Protein AF-B5WYC3-F1 (afdb_monomer_lite)

Secondary structure (DSSP, 8-state):
--SHHHHTTS--------------GGGS-TTSBGGGSTTSSSTT-HHHHH---BGGGSTTTTS----TT--STT-TTTT--

Foldseek 3Di:
DPVVVVVVVPPPDDDDDDDDDDDDCLLLPQAAFLVVAQLPDDPQHPCPVPVDGGSVPDPPPSVDDDDPQSPGHSRNCRNPD

Structure (mmCIF, N/CA/C/O backbone):
data_AF-B5WYC3-F1
#
_entry.id   AF-B5WYC3-F1
#
loop_
_atom_site.group_PDB
_atom_site.id
_atom_site.type_symbol
_atom_site.label_atom_id
_atom_site.label_alt_id
_atom_site.label_comp_id
_atom_site.label_asym_id
_atom_site.label_entity_id
_atom_site.label_seq_id
_atom_site.pdbx_PDB_ins_code
_atom_site.Cartn_x
_atom_site.Cartn_y
_atom_site.Cartn_z
_atom_site.occupancy
_atom_site.B_iso_or_equiv
_atom_site.auth_seq_id
_atom_site.auth_comp_id
_atom_site.auth_asym_id
_atom_site.auth_atom_id
_atom_site.pdbx_PDB_model_num
ATOM 1 N N . MET A 1 1 ? -47.572 20.560 -27.172 1.00 53.03 1 MET A N 1
ATOM 2 C CA . MET A 1 1 ? -46.852 20.280 -25.907 1.00 53.03 1 MET A CA 1
ATOM 3 C C . MET A 1 1 ? -46.655 18.770 -25.678 1.00 53.03 1 MET A C 1
ATOM 5 O O . MET A 1 1 ? -46.819 18.305 -24.565 1.00 53.03 1 MET A O 1
ATOM 9 N N . GLN A 1 2 ? -46.314 17.985 -26.711 1.00 58.72 2 GLN A N 1
ATOM 10 C CA . GLN A 1 2 ? -46.106 16.523 -26.590 1.00 58.72 2 GLN A CA 1
ATOM 11 C C . GLN A 1 2 ? -44.742 16.057 -27.125 1.00 58.72 2 GLN A C 1
ATOM 13 O O . GLN A 1 2 ? -44.286 14.978 -26.773 1.00 58.72 2 GLN A O 1
ATOM 18 N N . LEU A 1 3 ? -44.056 16.885 -27.924 1.00 55.62 3 LEU A N 1
ATOM 19 C CA . LEU A 1 3 ? -42.707 16.599 -28.428 1.00 55.62 3 LEU A CA 1
ATOM 20 C C . LEU A 1 3 ? -41.595 16.953 -27.425 1.00 55.62 3 LEU A C 1
ATOM 22 O O . LEU A 1 3 ? -40.524 16.363 -27.484 1.00 55.62 3 LEU A O 1
ATOM 26 N N . SER A 1 4 ? -41.846 17.861 -26.473 1.00 5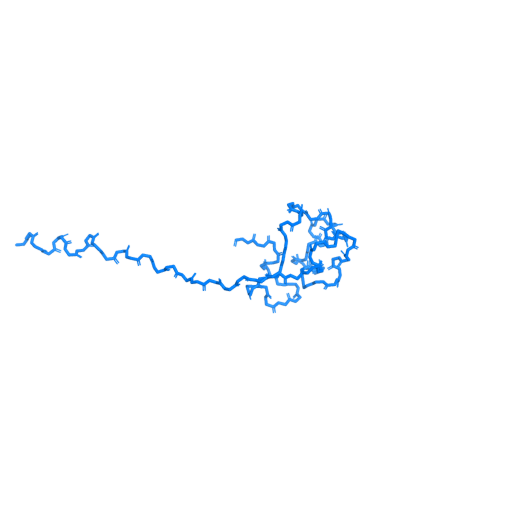7.44 4 SER A N 1
ATOM 27 C CA . SER A 1 4 ? -40.854 18.241 -25.451 1.00 57.44 4 SER A CA 1
ATOM 28 C C . SER A 1 4 ? -40.582 17.128 -24.438 1.00 57.44 4 SER A C 1
ATOM 30 O O . SER A 1 4 ? -39.476 17.042 -23.922 1.00 57.44 4 SER A O 1
ATOM 32 N N . SER A 1 5 ? -41.559 16.254 -24.182 1.00 56.44 5 SER A N 1
ATOM 33 C CA . SER A 1 5 ? -41.445 15.180 -23.186 1.00 56.44 5 SER A CA 1
ATOM 34 C C . SER A 1 5 ? -40.587 14.002 -23.658 1.00 56.44 5 SER A C 1
ATO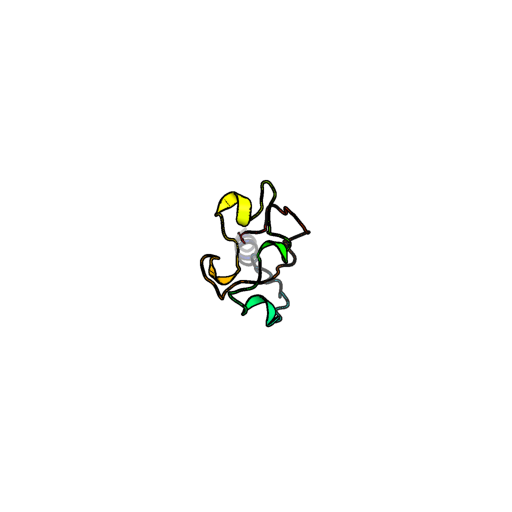M 36 O O . SER A 1 5 ? -40.064 13.266 -22.828 1.00 56.44 5 SER A O 1
ATOM 38 N N . LEU A 1 6 ? -40.419 13.823 -24.975 1.00 54.50 6 LEU A N 1
ATOM 39 C CA . LEU A 1 6 ? -39.617 12.732 -25.537 1.00 54.50 6 LEU A CA 1
ATOM 40 C C . LEU A 1 6 ? -38.113 13.053 -25.526 1.00 54.50 6 LEU A C 1
ATOM 42 O O . LEU A 1 6 ? -37.290 12.155 -25.375 1.00 54.50 6 LEU A O 1
ATOM 46 N N . VAL A 1 7 ? -37.750 14.337 -25.628 1.00 56.19 7 VAL A N 1
ATOM 47 C CA . VAL A 1 7 ? -36.346 14.787 -25.652 1.00 56.19 7 VAL A CA 1
ATOM 48 C C . VAL A 1 7 ? -35.681 14.657 -24.276 1.00 56.19 7 VAL A C 1
ATOM 50 O O . VAL A 1 7 ? -34.478 14.435 -24.195 1.00 56.19 7 VAL A O 1
ATOM 53 N N . THR A 1 8 ? -36.442 14.729 -23.181 1.00 56.09 8 THR A N 1
ATOM 54 C CA . THR A 1 8 ? -35.888 14.621 -21.819 1.00 56.09 8 THR A CA 1
ATOM 55 C C . THR A 1 8 ? -35.568 13.178 -21.406 1.00 56.09 8 THR A C 1
ATOM 57 O O . THR A 1 8 ? -34.787 12.978 -20.482 1.00 56.09 8 THR A O 1
ATOM 60 N N . PHE A 1 9 ? -36.120 12.163 -22.083 1.00 56.22 9 PHE A N 1
ATOM 61 C CA . PHE A 1 9 ? -35.963 10.760 -21.671 1.00 56.22 9 PHE A CA 1
ATOM 62 C C . PHE A 1 9 ? -34.688 10.082 -22.210 1.00 56.22 9 PHE A C 1
ATOM 64 O O . PHE A 1 9 ? -34.334 9.004 -21.744 1.00 56.22 9 PHE A O 1
ATOM 71 N N . LEU A 1 10 ? -33.986 10.690 -23.177 1.00 58.22 10 LEU A N 1
ATOM 72 C CA . LEU A 1 10 ? -32.860 10.054 -23.885 1.00 58.22 10 LEU A CA 1
ATOM 73 C C . LEU A 1 10 ? -31.457 10.535 -23.470 1.00 58.22 10 LEU A C 1
ATOM 75 O O . LEU A 1 10 ? -30.471 10.066 -24.031 1.00 58.22 10 LEU A O 1
ATOM 79 N N . SER A 1 11 ? -31.331 11.447 -22.503 1.00 60.84 11 SER A N 1
ATOM 80 C CA . SER A 1 11 ? -30.055 12.147 -22.265 1.00 60.84 11 SER A CA 1
ATOM 81 C C . SER A 1 11 ? -29.142 11.549 -21.188 1.00 60.84 11 SER A C 1
ATOM 83 O O . SER A 1 11 ? -28.122 12.151 -20.866 1.00 60.84 11 SER A O 1
ATOM 85 N N . SER A 1 12 ? -29.432 10.369 -20.639 1.00 64.31 12 SER A N 1
ATOM 86 C CA . SER A 1 12 ? -28.515 9.690 -19.711 1.00 64.31 12 SER A CA 1
ATOM 87 C C . SER A 1 12 ? -27.620 8.685 -20.442 1.00 64.31 12 SER A C 1
ATOM 89 O O . SER A 1 12 ? -27.741 7.477 -20.252 1.00 64.31 12 SER A O 1
ATOM 91 N N . VAL A 1 13 ? -26.708 9.179 -21.284 1.00 70.12 13 VAL A N 1
ATOM 92 C CA . VAL A 1 13 ? -25.520 8.407 -21.678 1.00 70.12 13 VAL A CA 1
ATOM 93 C C . VAL A 1 13 ? -24.538 8.468 -20.510 1.00 70.12 13 VAL A C 1
ATOM 95 O O . VAL A 1 13 ? -23.944 9.510 -20.243 1.00 70.12 13 VAL A O 1
ATOM 98 N N . ALA A 1 14 ? -24.379 7.358 -19.790 1.00 72.50 14 ALA A N 1
ATOM 99 C CA . ALA A 1 14 ? -23.272 7.201 -18.856 1.00 72.50 14 ALA A CA 1
ATOM 100 C C . ALA A 1 14 ? -21.970 7.105 -19.666 1.00 72.50 14 ALA A C 1
ATOM 102 O O . ALA A 1 14 ? -21.780 6.164 -20.437 1.00 72.50 14 ALA A O 1
ATOM 103 N N . ALA A 1 15 ? -21.084 8.089 -19.525 1.00 69.94 15 ALA A N 1
ATOM 104 C CA . ALA A 1 15 ? -19.747 8.012 -20.096 1.00 69.94 15 ALA A CA 1
ATOM 105 C C . ALA A 1 15 ? -18.913 7.026 -19.264 1.00 69.94 15 ALA A C 1
ATOM 107 O O . ALA A 1 15 ? -18.609 7.294 -18.103 1.00 69.94 15 ALA A O 1
ATOM 108 N N . ALA A 1 16 ? -18.552 5.882 -19.847 1.00 76.06 16 ALA A N 1
ATOM 109 C CA . ALA A 1 16 ? -17.569 4.989 -19.249 1.00 76.06 16 ALA A CA 1
ATOM 110 C C . ALA A 1 16 ? -16.175 5.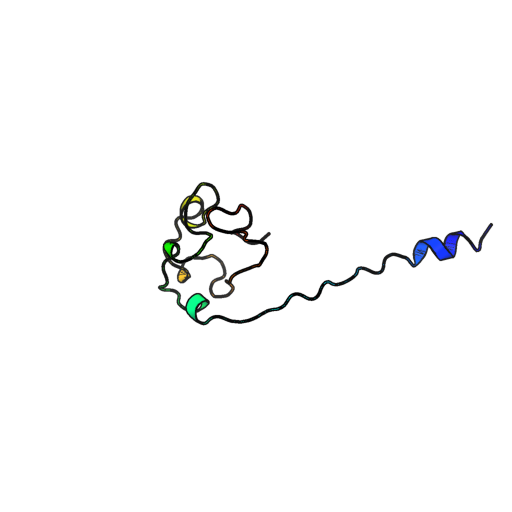610 -19.417 1.00 76.06 16 ALA A C 1
ATOM 112 O O . ALA A 1 16 ? -15.700 5.777 -20.542 1.00 76.06 16 ALA A O 1
ATOM 113 N N . ALA A 1 17 ? -15.526 5.969 -18.310 1.00 80.12 17 ALA A N 1
ATOM 114 C CA . ALA A 1 17 ? -14.116 6.326 -18.331 1.00 80.12 17 ALA A CA 1
ATOM 115 C C . ALA A 1 17 ? -13.292 5.039 -18.472 1.00 80.12 17 ALA A C 1
ATOM 117 O O . ALA A 1 17 ? -13.426 4.119 -17.666 1.00 80.12 17 ALA A O 1
ATOM 118 N N . ALA A 1 18 ? -12.458 4.960 -19.508 1.00 85.69 18 ALA A N 1
ATOM 119 C CA . ALA A 1 18 ? -11.478 3.889 -19.610 1.00 85.69 18 ALA A CA 1
ATOM 120 C C . ALA A 1 18 ? -10.369 4.130 -18.578 1.00 85.69 18 ALA A C 1
ATOM 122 O O . ALA A 1 18 ? -9.806 5.223 -18.521 1.00 85.69 18 ALA A O 1
ATOM 123 N N . VAL A 1 19 ? -10.050 3.105 -17.790 1.00 89.31 19 VAL A N 1
ATOM 124 C CA . VAL A 1 19 ? -8.884 3.085 -16.900 1.00 89.31 19 VAL A CA 1
ATOM 125 C C . VAL A 1 19 ? -7.820 2.166 -17.491 1.00 89.31 19 VAL A C 1
ATOM 127 O O . VAL A 1 19 ? -8.137 1.118 -18.058 1.00 89.31 19 VAL A O 1
ATOM 130 N N . SER A 1 20 ? -6.554 2.563 -17.385 1.00 94.12 20 SER A N 1
ATOM 131 C CA . SER A 1 20 ? -5.432 1.716 -17.790 1.00 94.12 20 SER A CA 1
ATOM 132 C C . SER A 1 20 ? -5.144 0.694 -16.700 1.00 94.12 20 SER A C 1
ATOM 134 O O . SER A 1 20 ? -5.005 1.056 -15.535 1.00 94.12 20 SER A O 1
ATOM 136 N N . VAL A 1 21 ? -5.007 -0.572 -17.088 1.00 94.44 21 VAL A N 1
ATOM 137 C CA . VAL A 1 21 ? -4.636 -1.660 -16.180 1.00 94.44 21 VAL A CA 1
ATOM 138 C C . VAL A 1 21 ? -3.336 -2.284 -16.669 1.00 94.44 21 VAL A C 1
ATOM 140 O O . VAL A 1 21 ? -3.186 -2.596 -17.850 1.00 94.44 21 VAL A O 1
ATOM 143 N N . SER A 1 22 ? -2.400 -2.466 -15.747 1.00 96.25 22 SER A N 1
ATOM 144 C CA . SER A 1 22 ? -1.138 -3.173 -15.950 1.00 96.25 22 SER A CA 1
ATOM 145 C C . SER A 1 22 ? -0.911 -4.144 -14.798 1.00 96.25 22 SER A C 1
ATOM 147 O O . SER A 1 22 ? -1.586 -4.059 -13.774 1.00 96.25 22 SER A O 1
ATOM 149 N N . TYR A 1 23 ? 0.054 -5.044 -14.952 1.00 96.81 23 TYR A N 1
ATOM 150 C CA . TYR A 1 23 ? 0.455 -5.968 -13.897 1.00 96.81 23 TYR 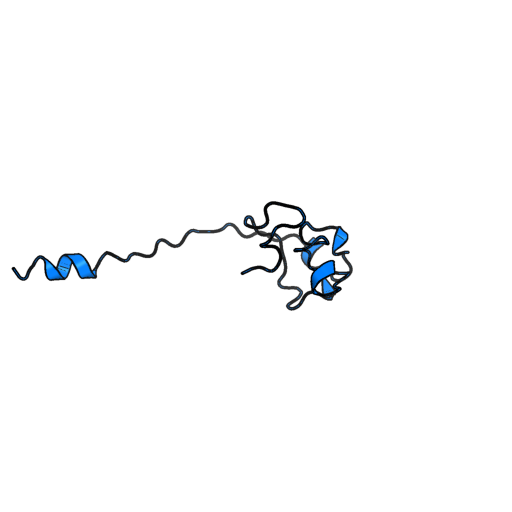A CA 1
ATOM 151 C C . TYR A 1 23 ? 1.864 -5.634 -13.395 1.00 96.81 23 TYR A C 1
ATOM 153 O O . TYR A 1 23 ? 2.691 -5.106 -14.139 1.00 96.81 23 TYR A O 1
ATOM 161 N N . ASP A 1 24 ? 2.123 -5.963 -12.134 1.00 97.88 24 ASP A N 1
ATOM 162 C CA . ASP A 1 24 ? 3.445 -5.960 -11.511 1.00 97.88 24 ASP A CA 1
ATOM 163 C C . ASP A 1 24 ? 3.535 -7.231 -10.667 1.00 97.88 24 ASP A C 1
ATOM 165 O O . ASP A 1 24 ? 2.751 -7.417 -9.736 1.00 97.88 24 ASP A O 1
ATOM 169 N N . THR A 1 25 ? 4.495 -8.098 -10.999 1.00 98.19 25 THR A N 1
ATOM 170 C CA . THR A 1 25 ? 4.670 -9.403 -10.346 1.00 98.19 25 THR A CA 1
ATOM 171 C C . THR A 1 25 ? 4.979 -9.298 -8.856 1.00 98.19 25 THR A C 1
ATOM 173 O O . THR A 1 25 ? 4.857 -10.269 -8.117 1.00 98.19 25 THR A O 1
ATOM 176 N N . GLY A 1 26 ? 5.379 -8.118 -8.385 1.00 98.19 26 GLY A N 1
ATOM 177 C CA . GLY A 1 26 ? 5.527 -7.849 -6.968 1.00 98.19 26 GLY A CA 1
ATOM 178 C C . GLY A 1 26 ? 4.210 -7.866 -6.190 1.00 98.19 26 GLY A C 1
ATOM 179 O O . GLY A 1 26 ? 4.296 -7.849 -4.969 1.00 98.19 26 GLY A O 1
ATOM 180 N N . TYR A 1 27 ? 3.034 -7.847 -6.831 1.00 98.06 27 TYR A N 1
ATOM 181 C CA . TYR A 1 27 ? 1.732 -8.046 -6.168 1.00 98.06 27 TYR A CA 1
ATOM 182 C C . TYR A 1 27 ? 1.301 -9.521 -6.106 1.00 98.06 27 TYR A C 1
ATOM 184 O O . TYR A 1 27 ? 0.381 -9.860 -5.366 1.00 98.06 27 TYR A O 1
ATOM 192 N N . ASP A 1 28 ? 1.986 -10.403 -6.840 1.00 98.38 28 ASP A N 1
ATOM 193 C CA . ASP A 1 28 ? 1.786 -11.857 -6.789 1.00 98.38 28 ASP A CA 1
ATOM 194 C C . ASP A 1 28 ? 2.624 -12.523 -5.678 1.00 98.38 28 ASP A C 1
ATOM 196 O O . ASP A 1 28 ? 2.433 -13.699 -5.357 1.00 98.38 28 ASP A O 1
ATOM 200 N N . ASP A 1 29 ? 3.569 -11.792 -5.079 1.00 98.56 29 ASP A N 1
ATOM 201 C CA . ASP A 1 29 ? 4.424 -12.295 -4.004 1.00 98.56 29 ASP A CA 1
ATOM 202 C C . ASP A 1 29 ? 3.718 -12.205 -2.644 1.00 98.56 29 ASP A C 1
ATOM 204 O O . ASP A 1 29 ? 3.778 -11.195 -1.940 1.00 98.56 29 ASP A O 1
ATOM 208 N N . ALA A 1 30 ? 3.113 -13.320 -2.231 1.00 98.50 30 ALA A N 1
ATOM 209 C CA . ALA A 1 30 ? 2.454 -13.458 -0.934 1.00 98.50 30 ALA A CA 1
ATOM 210 C C . ALA A 1 30 ? 3.358 -13.115 0.268 1.00 98.50 30 ALA A C 1
ATOM 212 O O . ALA A 1 30 ? 2.851 -12.751 1.330 1.00 98.50 30 ALA A O 1
ATOM 213 N N . SER A 1 31 ? 4.683 -13.242 0.129 1.00 98.62 31 SER A N 1
ATOM 214 C CA . SER A 1 31 ? 5.647 -12.972 1.201 1.00 98.62 31 SER A CA 1
ATOM 215 C C . SER A 1 31 ? 6.044 -11.499 1.309 1.00 98.62 31 SER A C 1
ATOM 217 O O . SER A 1 31 ? 6.620 -11.095 2.324 1.00 98.62 31 SER A O 1
ATOM 219 N N . ARG A 1 32 ? 5.715 -10.676 0.304 1.00 98.62 32 ARG A N 1
ATOM 220 C CA . ARG A 1 32 ? 6.080 -9.262 0.288 1.00 98.62 32 ARG A CA 1
ATOM 221 C C . ARG A 1 32 ? 5.449 -8.533 1.470 1.00 98.62 32 ARG A C 1
ATOM 223 O O . ARG A 1 32 ? 4.243 -8.603 1.704 1.00 98.62 32 ARG A O 1
ATOM 230 N N . SER A 1 33 ? 6.286 -7.801 2.202 1.00 98.50 33 SER A N 1
ATOM 231 C CA . SER A 1 33 ? 5.865 -7.014 3.363 1.00 98.50 33 SER A CA 1
ATOM 232 C C . SER A 1 33 ? 4.876 -5.917 2.973 1.00 98.50 33 SER A C 1
ATOM 234 O O . SER A 1 33 ? 5.105 -5.178 2.011 1.00 98.50 33 SER A O 1
ATOM 236 N N . MET A 1 34 ? 3.834 -5.731 3.786 1.00 98.38 34 MET A N 1
ATOM 237 C CA . MET A 1 34 ? 2.904 -4.607 3.647 1.00 98.38 34 MET A CA 1
ATOM 238 C C . MET A 1 34 ? 3.580 -3.255 3.907 1.00 98.38 34 MET A C 1
ATOM 240 O O . MET A 1 34 ? 3.092 -2.237 3.432 1.00 98.38 34 MET A O 1
ATOM 244 N N . THR A 1 35 ? 4.742 -3.217 4.571 1.00 98.38 35 THR A N 1
ATOM 245 C CA . THR A 1 35 ? 5.537 -1.982 4.725 1.00 98.38 35 THR A CA 1
ATOM 246 C C . THR A 1 35 ? 6.159 -1.485 3.415 1.00 98.38 35 THR A C 1
ATOM 248 O O . THR A 1 35 ? 6.650 -0.361 3.364 1.00 98.38 35 THR A O 1
ATOM 251 N N . ALA A 1 36 ? 6.135 -2.295 2.350 1.00 98.19 36 ALA A N 1
ATOM 252 C CA . ALA A 1 36 ? 6.669 -1.946 1.034 1.00 98.19 36 ALA A CA 1
ATOM 253 C C . ALA A 1 36 ? 5.646 -1.267 0.101 1.00 98.19 36 ALA A C 1
ATOM 255 O O . ALA A 1 36 ? 5.958 -1.040 -1.071 1.00 98.19 36 ALA A O 1
ATOM 256 N N . VAL A 1 37 ? 4.424 -0.997 0.572 1.00 97.81 37 VAL A N 1
ATOM 257 C CA . VAL A 1 37 ? 3.348 -0.364 -0.207 1.00 97.81 37 VAL A CA 1
ATOM 258 C C . VAL A 1 37 ? 2.744 0.817 0.551 1.00 97.81 37 VAL A C 1
ATOM 260 O O . VAL A 1 37 ? 2.878 0.929 1.765 1.00 97.81 37 VAL A O 1
ATOM 263 N N . SER A 1 38 ? 2.068 1.717 -0.162 1.00 98.06 38 SER A N 1
ATOM 264 C CA . SER A 1 38 ? 1.513 2.948 0.418 1.00 98.06 38 SER A CA 1
ATOM 265 C C . SER A 1 38 ? 0.410 2.706 1.457 1.00 98.06 38 SER A C 1
ATOM 267 O O . SER A 1 38 ? 0.260 3.494 2.387 1.00 98.06 38 SER A O 1
ATOM 269 N N . CYS A 1 39 ? -0.337 1.609 1.339 1.00 97.44 39 CYS A N 1
ATOM 270 C CA . CYS A 1 39 ? -1.410 1.241 2.267 1.00 97.44 39 CYS A CA 1
ATOM 271 C C . CYS A 1 39 ? -0.892 0.479 3.503 1.00 97.44 39 CYS A C 1
ATOM 273 O O . CYS A 1 39 ? -1.598 -0.379 4.028 1.00 97.44 39 CYS A O 1
ATOM 275 N N . SER A 1 40 ? 0.345 0.744 3.930 1.00 98.38 40 SER A N 1
ATOM 276 C CA . SER A 1 40 ? 1.035 0.047 5.016 1.00 98.38 40 SER A CA 1
ATOM 277 C C . SER A 1 40 ? 0.381 0.295 6.383 1.00 98.38 40 SER A C 1
ATOM 279 O O . SER A 1 40 ? -0.562 -0.393 6.767 1.00 98.38 40 SER A O 1
ATOM 281 N N . ASP A 1 41 ? 0.882 1.268 7.133 1.00 97.81 41 ASP A N 1
ATOM 282 C CA . ASP A 1 41 ? 0.468 1.660 8.476 1.00 97.81 41 ASP A CA 1
ATOM 283 C C . ASP A 1 41 ? -0.156 3.072 8.471 1.00 97.81 41 ASP A C 1
ATOM 285 O O . ASP A 1 41 ? -0.634 3.564 7.446 1.00 97.81 41 ASP A O 1
ATOM 289 N N . GLY A 1 42 ? -0.240 3.699 9.646 1.00 97.56 42 GLY A N 1
ATOM 290 C CA . GLY A 1 42 ? -1.016 4.922 9.850 1.00 97.56 42 GLY A CA 1
ATOM 291 C C . GLY A 1 42 ? -2.498 4.632 10.095 1.00 97.56 42 GLY A C 1
ATOM 292 O O . GLY A 1 42 ? -2.933 3.482 10.076 1.00 97.56 42 GLY A O 1
ATOM 293 N N . VAL A 1 43 ? -3.286 5.673 10.369 1.00 97.62 43 VAL A N 1
ATOM 294 C CA . VAL A 1 43 ? -4.711 5.535 10.736 1.00 97.62 43 VAL A CA 1
ATOM 295 C C . VAL A 1 43 ? -5.551 4.851 9.648 1.00 97.62 43 VAL A C 1
ATOM 297 O O . VAL A 1 43 ? -6.520 4.164 9.958 1.00 97.62 43 VAL A O 1
ATOM 300 N N . ASN A 1 44 ? -5.156 4.997 8.382 1.00 96.94 44 ASN A N 1
ATOM 301 C CA . ASN A 1 44 ? -5.825 4.398 7.231 1.00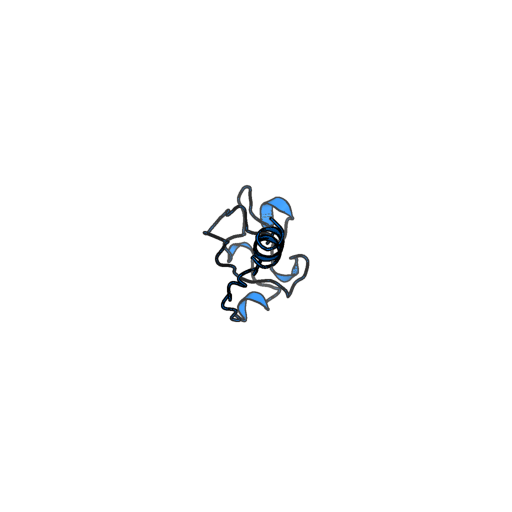 96.94 44 ASN A CA 1
ATOM 302 C C . ASN A 1 44 ? -5.154 3.107 6.732 1.00 96.94 44 ASN A C 1
ATOM 304 O O . ASN A 1 44 ? -5.710 2.454 5.851 1.00 96.94 44 ASN A O 1
ATOM 308 N N . GLY A 1 45 ? -3.980 2.747 7.261 1.00 97.81 45 GLY A N 1
ATOM 309 C CA . GLY A 1 45 ? -3.177 1.624 6.779 1.00 97.81 45 GLY A CA 1
ATOM 310 C C . GLY A 1 45 ? -3.769 0.251 7.091 1.00 97.81 45 GLY A C 1
ATOM 311 O O . GLY A 1 45 ? -4.373 0.033 8.145 1.00 97.81 45 GLY A O 1
ATOM 312 N N . LEU A 1 46 ? -3.540 -0.701 6.188 1.00 97.50 46 LEU A N 1
ATOM 313 C CA . LEU A 1 46 ? -4.053 -2.070 6.277 1.00 97.50 46 LEU A CA 1
ATOM 314 C C . LEU A 1 46 ? -3.392 -2.870 7.410 1.00 97.50 46 LEU A C 1
ATOM 316 O O . LEU A 1 46 ? -4.041 -3.719 8.023 1.00 97.50 46 LEU A O 1
ATOM 320 N N . ILE A 1 47 ? -2.133 -2.565 7.746 1.00 98.44 47 ILE A N 1
ATOM 321 C CA . ILE A 1 47 ? -1.454 -3.121 8.927 1.00 98.44 47 ILE A CA 1
ATOM 322 C C . ILE A 1 47 ? -2.200 -2.688 10.192 1.00 98.44 47 ILE A C 1
ATOM 324 O O . ILE A 1 47 ? -2.503 -3.517 11.045 1.00 98.44 47 ILE A O 1
ATOM 328 N N . THR A 1 48 ? -2.521 -1.400 10.313 1.00 98.25 48 THR A N 1
ATOM 329 C CA . THR A 1 48 ? -3.190 -0.845 11.498 1.00 98.25 48 THR A CA 1
ATOM 330 C C . THR A 1 48 ? -4.607 -1.385 11.649 1.00 98.25 48 THR A C 1
ATOM 332 O O . THR A 1 48 ? -5.029 -1.714 12.756 1.00 98.25 48 THR A O 1
ATOM 335 N N . LYS A 1 49 ? -5.351 -1.474 10.543 1.00 96.81 49 LYS A N 1
ATOM 336 C CA . LYS A 1 49 ? -6.763 -1.865 10.560 1.00 96.81 49 LYS A CA 1
ATOM 337 C C . LYS A 1 49 ? -6.978 -3.369 10.699 1.00 96.81 49 LYS A C 1
ATOM 339 O O . LYS A 1 49 ? -7.907 -3.781 11.390 1.00 96.81 49 LYS A O 1
ATOM 344 N N . TYR A 1 50 ? -6.133 -4.181 10.062 1.00 97.44 50 TYR A N 1
ATOM 345 C CA . TYR A 1 50 ? -6.353 -5.628 9.958 1.00 97.44 50 TYR A CA 1
ATOM 346 C C . TYR A 1 50 ? -5.202 -6.486 10.482 1.00 97.44 50 TYR A C 1
ATOM 348 O O . TYR A 1 50 ? -5.352 -7.699 10.612 1.00 97.44 50 TYR A O 1
ATOM 356 N N . GLY A 1 51 ? -4.046 -5.895 10.784 1.00 98.12 51 GLY A N 1
ATOM 357 C CA . GLY A 1 51 ? -2.869 -6.633 11.241 1.00 98.12 51 GLY A CA 1
ATOM 358 C C . GLY A 1 51 ? -2.134 -7.401 10.140 1.00 98.12 51 GLY A C 1
ATOM 359 O O . GLY A 1 51 ? -1.230 -8.175 10.457 1.00 98.12 51 GLY A O 1
ATOM 360 N N . TRP A 1 52 ? -2.479 -7.202 8.864 1.00 98.25 52 TRP A N 1
ATOM 361 C CA . TRP A 1 52 ? -1.834 -7.876 7.734 1.00 98.25 52 TRP A CA 1
ATOM 362 C C . TRP A 1 52 ? -0.389 -7.406 7.572 1.00 98.25 52 TRP A C 1
ATOM 364 O O . TRP A 1 52 ? -0.140 -6.248 7.264 1.00 98.25 52 TRP A O 1
ATOM 374 N N . GLN A 1 53 ? 0.566 -8.305 7.789 1.00 98.50 53 GLN A N 1
ATOM 375 C CA . GLN A 1 53 ? 2.004 -8.040 7.711 1.00 98.50 53 GLN A CA 1
ATOM 376 C C . GLN A 1 53 ? 2.571 -8.297 6.314 1.00 98.50 53 GLN A C 1
ATOM 378 O O . GLN A 1 53 ? 3.546 -7.661 5.918 1.00 98.50 53 GLN A O 1
ATOM 383 N N . ASN A 1 54 ? 1.969 -9.213 5.559 1.00 98.62 54 ASN A N 1
ATOM 384 C CA . ASN A 1 54 ? 2.365 -9.543 4.195 1.00 98.62 54 ASN A CA 1
ATOM 385 C C . ASN A 1 54 ? 1.162 -9.573 3.247 1.00 98.62 54 ASN A C 1
ATOM 387 O O . ASN A 1 54 ? 0.012 -9.672 3.676 1.00 98.62 54 ASN A O 1
ATOM 391 N N . GLN A 1 55 ? 1.442 -9.473 1.950 1.00 98.56 55 GLN A N 1
ATOM 392 C CA . GLN A 1 55 ? 0.415 -9.413 0.911 1.00 98.56 55 GLN A CA 1
ATOM 393 C C . GLN A 1 55 ? -0.480 -10.656 0.880 1.00 98.56 55 GLN A C 1
ATOM 395 O O . GLN A 1 55 ? -1.678 -10.532 0.645 1.00 98.56 55 GLN A O 1
ATOM 400 N N . GLY A 1 56 ? 0.058 -11.833 1.211 1.00 98.44 56 GLY A N 1
ATOM 401 C CA . GLY A 1 56 ? -0.709 -13.079 1.274 1.00 98.44 56 GLY A CA 1
ATOM 402 C C . GLY A 1 56 ? -1.789 -13.111 2.360 1.00 98.44 56 GLY A C 1
ATOM 403 O O . GLY A 1 56 ? -2.670 -13.966 2.317 1.00 98.44 56 GLY A O 1
ATOM 404 N N . GLN A 1 57 ? -1.743 -12.197 3.334 1.00 98.44 57 GLN A N 1
ATOM 405 C CA . GLN A 1 57 ? -2.771 -12.059 4.369 1.00 98.44 57 GLN A CA 1
ATOM 406 C C . GLN A 1 57 ? -3.933 -11.153 3.950 1.00 98.44 57 GLN A C 1
ATOM 408 O O . GLN A 1 57 ? -4.972 -11.174 4.612 1.00 98.44 57 GLN A O 1
ATOM 413 N N . VAL A 1 58 ? -3.775 -10.367 2.880 1.00 96.88 58 VAL A N 1
ATOM 414 C CA . VAL A 1 58 ? -4.814 -9.453 2.398 1.00 96.88 58 VAL A CA 1
ATOM 415 C C . VAL A 1 58 ? -6.023 -10.254 1.926 1.00 96.88 58 VAL A C 1
ATOM 417 O O . VAL A 1 58 ? -5.903 -11.209 1.154 1.00 96.88 58 VAL A O 1
ATOM 420 N N . ALA A 1 59 ? -7.210 -9.856 2.382 1.00 94.38 59 ALA A N 1
ATOM 421 C CA . ALA A 1 59 ? -8.448 -10.479 1.937 1.00 94.38 59 ALA A CA 1
ATOM 422 C C . ALA A 1 59 ? -8.578 -10.364 0.409 1.00 94.38 59 ALA A C 1
ATOM 424 O O . ALA A 1 59 ? -8.530 -9.272 -0.147 1.00 94.38 59 ALA A O 1
ATOM 425 N N . GLY A 1 60 ? -8.749 -11.502 -0.264 1.00 92.31 60 GLY A N 1
ATOM 426 C CA . GLY A 1 60 ? -8.874 -11.549 -1.721 1.00 92.31 60 GLY A CA 1
ATOM 427 C C . GLY A 1 60 ? -7.554 -11.655 -2.487 1.00 92.31 60 GLY A C 1
ATOM 428 O O . GLY A 1 60 ? -7.610 -11.704 -3.713 1.00 92.31 60 GLY A O 1
ATOM 429 N N . PHE A 1 61 ? -6.396 -11.753 -1.818 1.00 97.00 61 PHE A N 1
ATOM 430 C CA . PHE A 1 61 ? -5.128 -12.093 -2.475 1.00 97.00 61 PHE A CA 1
ATOM 431 C C . PHE A 1 61 ? -5.283 -13.334 -3.394 1.00 97.00 61 PHE A C 1
ATOM 433 O O . PHE A 1 61 ? -5.900 -14.318 -2.968 1.00 97.00 61 PHE A O 1
ATOM 440 N N . PRO A 1 62 ? -4.742 -13.322 -4.635 1.00 95.56 62 PRO A N 1
ATOM 441 C CA . PRO A 1 62 ? -3.849 -12.311 -5.220 1.00 95.56 62 PRO A CA 1
ATOM 442 C C . PRO A 1 62 ? -4.550 -11.172 -5.987 1.00 95.56 62 PRO A C 1
ATOM 444 O O . PRO A 1 62 ? -3.913 -10.487 -6.778 1.00 95.56 62 PRO A O 1
ATOM 447 N N . HIS A 1 63 ? -5.845 -10.917 -5.782 1.00 95.62 63 HIS A N 1
ATOM 448 C CA . HIS A 1 63 ? -6.542 -9.791 -6.423 1.00 95.62 63 HIS A CA 1
ATOM 449 C C . HIS A 1 63 ? -6.241 -8.453 -5.725 1.00 95.62 63 HIS A C 1
ATOM 451 O O . HIS A 1 63 ? -7.131 -7.805 -5.177 1.00 95.62 63 HIS A O 1
ATOM 457 N N . ILE A 1 64 ? -4.969 -8.056 -5.726 1.00 96.88 64 ILE A N 1
ATOM 458 C CA . ILE A 1 64 ? -4.458 -6.827 -5.113 1.00 96.88 64 ILE A CA 1
ATOM 459 C C . ILE A 1 64 ? -3.586 -6.055 -6.111 1.00 96.88 64 ILE A C 1
ATOM 461 O O . ILE A 1 64 ? -3.079 -6.621 -7.077 1.00 96.88 64 ILE A O 1
ATOM 465 N N . GLY A 1 65 ? -3.400 -4.753 -5.894 1.00 96.50 65 GLY A N 1
ATOM 466 C CA . GLY A 1 65 ? -2.600 -3.922 -6.789 1.00 96.50 65 GLY A CA 1
ATOM 467 C C . GLY A 1 65 ? -2.530 -2.462 -6.358 1.00 96.50 65 GLY A C 1
ATOM 468 O O . GLY A 1 65 ? -3.038 -2.078 -5.304 1.00 96.50 65 GLY A O 1
ATOM 469 N N . GLY A 1 66 ? -1.892 -1.645 -7.194 1.00 95.69 66 GLY A N 1
ATOM 470 C CA . GLY A 1 66 ? -1.932 -0.190 -7.071 1.00 95.69 66 GLY A CA 1
ATOM 471 C C . GLY A 1 66 ? -3.141 0.396 -7.799 1.00 95.69 66 GLY A C 1
ATOM 472 O O . GLY A 1 66 ? -3.547 -0.114 -8.840 1.00 95.69 66 GLY A O 1
ATOM 473 N N . ALA A 1 67 ? -3.679 1.494 -7.275 1.00 95.06 67 ALA A N 1
ATOM 474 C CA . ALA A 1 67 ? -4.718 2.283 -7.928 1.00 95.06 67 ALA A CA 1
ATOM 475 C C . ALA A 1 67 ? -4.361 3.772 -7.851 1.00 95.06 67 ALA A C 1
ATOM 477 O O . ALA A 1 67 ? -3.785 4.229 -6.864 1.00 95.06 67 ALA A O 1
ATOM 478 N N . ASP A 1 68 ? -4.712 4.530 -8.884 1.00 93.88 68 ASP A N 1
ATOM 479 C CA . ASP A 1 68 ? -4.453 5.972 -8.997 1.00 93.88 68 ASP A CA 1
ATOM 480 C C . ASP A 1 68 ? -5.141 6.801 -7.899 1.00 93.88 68 ASP A C 1
ATOM 482 O O . ASP A 1 68 ? -4.618 7.828 -7.467 1.00 93.88 68 ASP A O 1
ATOM 486 N N . VAL A 1 69 ? -6.266 6.314 -7.374 1.00 93.88 69 VAL A N 1
ATOM 487 C CA . VAL A 1 69 ? -6.963 6.894 -6.214 1.00 93.88 69 VAL A CA 1
ATOM 488 C C . VAL A 1 69 ? -6.160 6.814 -4.906 1.00 93.88 69 VAL A C 1
ATOM 490 O O . VAL A 1 69 ? -6.478 7.517 -3.939 1.00 93.88 69 VAL A O 1
ATOM 493 N N . VAL A 1 70 ? -5.112 5.985 -4.837 1.00 96.31 70 VAL A N 1
ATOM 494 C CA . VAL A 1 70 ? -4.210 5.890 -3.681 1.00 96.31 70 VAL A CA 1
ATOM 495 C C . VAL A 1 70 ? -3.118 6.953 -3.810 1.00 96.31 70 VAL A C 1
ATOM 497 O O . VAL A 1 70 ? -2.019 6.695 -4.288 1.00 96.31 70 VAL A O 1
ATOM 500 N N . GLY A 1 71 ? -3.409 8.167 -3.333 1.00 95.06 71 GLY A N 1
ATOM 501 C CA . GLY A 1 71 ? -2.506 9.325 -3.436 1.00 95.06 71 GLY A CA 1
ATOM 502 C C . GLY A 1 71 ? -1.194 9.258 -2.635 1.00 95.06 71 GLY A C 1
ATOM 503 O O . GLY A 1 71 ? -0.463 10.245 -2.599 1.00 95.06 71 GLY A O 1
ATOM 504 N N . GLY A 1 72 ? -0.889 8.139 -1.972 1.00 96.88 72 GLY A N 1
ATOM 505 C CA . GLY A 1 72 ? 0.345 7.940 -1.211 1.00 96.88 72 GLY A CA 1
ATOM 506 C C . GLY A 1 72 ? 0.136 7.240 0.130 1.00 96.88 72 GLY A C 1
ATOM 507 O O . GLY A 1 72 ? -0.897 6.612 0.374 1.00 96.88 72 GLY A O 1
ATOM 508 N N . TRP A 1 73 ? 1.156 7.326 0.991 1.00 98.06 73 TRP A N 1
ATOM 509 C CA . TRP A 1 73 ? 1.142 6.726 2.327 1.00 98.06 73 TRP A CA 1
ATOM 510 C C . TRP A 1 73 ? -0.044 7.226 3.162 1.00 98.06 73 TRP A C 1
ATOM 512 O O . TRP A 1 73 ? -0.354 8.418 3.145 1.00 98.06 73 TRP A O 1
ATOM 522 N N . ASN A 1 74 ? -0.697 6.316 3.894 1.00 97.06 74 ASN A N 1
ATOM 523 C CA . ASN A 1 74 ? -1.850 6.607 4.757 1.00 97.06 74 ASN A CA 1
ATOM 524 C C . ASN A 1 74 ? -3.049 7.256 4.018 1.00 97.06 74 ASN A C 1
ATOM 526 O O . ASN A 1 74 ? -3.879 7.938 4.627 1.00 97.06 74 ASN A O 1
ATOM 530 N N . SER A 1 75 ? -3.162 7.038 2.702 1.00 96.94 75 SER A N 1
ATOM 531 C CA . SER A 1 75 ? -4.335 7.439 1.918 1.00 96.94 75 SER A CA 1
ATOM 532 C C . SER A 1 75 ? -5.613 6.778 2.460 1.00 96.94 75 SER A C 1
ATOM 534 O O . SER A 1 75 ? -5.593 5.581 2.757 1.00 96.94 75 SER A O 1
ATOM 536 N N . PRO A 1 76 ? -6.747 7.500 2.550 1.00 95.94 76 PRO A N 1
ATOM 537 C CA . PRO A 1 76 ? -8.021 6.916 2.975 1.00 95.94 76 PRO A CA 1
ATOM 538 C C . PRO A 1 76 ? -8.566 5.862 1.996 1.00 95.94 76 PRO A C 1
ATOM 540 O O . PRO A 1 76 ? -9.400 5.054 2.387 1.00 95.94 76 PRO A O 1
ATOM 543 N N . ASN A 1 77 ? -8.070 5.830 0.755 1.00 95.06 77 ASN A N 1
ATOM 544 C CA . ASN A 1 77 ? -8.553 4.946 -0.312 1.00 95.06 77 ASN A CA 1
ATOM 545 C C . ASN A 1 77 ? -7.790 3.609 -0.396 1.00 95.06 77 ASN A C 1
ATOM 547 O O . ASN A 1 77 ? -7.886 2.907 -1.400 1.00 95.06 77 ASN A O 1
ATOM 551 N N . GLY A 1 78 ? -6.988 3.262 0.617 1.00 89.31 78 GLY A N 1
ATOM 552 C CA . GLY A 1 78 ? -6.076 2.116 0.556 1.00 89.31 78 GLY A CA 1
ATOM 553 C C . GLY A 1 78 ? -6.721 0.723 0.542 1.00 89.31 78 GLY A C 1
ATOM 554 O O . GLY A 1 78 ? -6.024 -0.247 0.259 1.00 89.31 78 GLY A O 1
ATOM 555 N N . GLU A 1 79 ? -8.021 0.622 0.831 1.00 83.31 79 GLU A N 1
ATOM 556 C CA . GLU A 1 79 ? -8.791 -0.636 0.855 1.00 83.31 79 GLU A CA 1
ATOM 557 C C . GLU A 1 79 ? -9.527 -0.936 -0.453 1.00 83.31 79 GLU A C 1
ATOM 559 O O . GLU 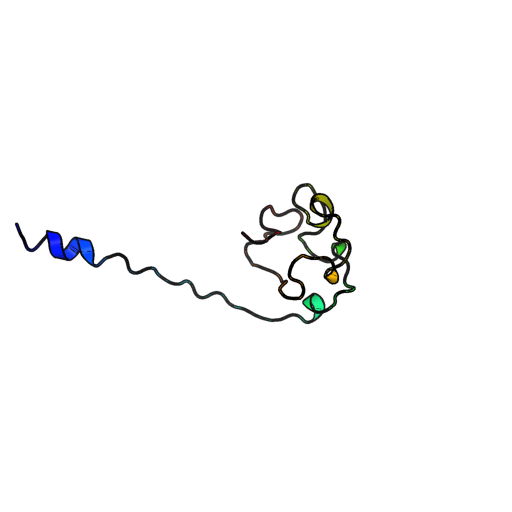A 1 79 ? -9.999 -2.054 -0.627 1.00 83.31 79 GLU A O 1
ATOM 564 N N . GLY A 1 80 ? -9.598 0.034 -1.373 1.00 69.69 80 GLY A N 1
ATOM 565 C CA . GLY A 1 80 ? -10.488 -0.034 -2.530 1.00 69.69 80 GLY A CA 1
ATOM 566 C C . GLY A 1 80 ? -11.955 0.063 -2.097 1.00 69.69 80 GLY A C 1
ATOM 567 O O . GLY A 1 80 ? -12.505 -0.853 -1.492 1.00 69.69 80 GLY A O 1
ATOM 568 N N . THR A 1 81 ? -12.596 1.189 -2.399 1.00 53.59 81 THR A N 1
ATOM 569 C CA . THR A 1 81 ? -14.054 1.365 -2.291 1.00 53.59 81 THR A CA 1
ATOM 570 C C . THR A 1 81 ? -14.642 1.585 -3.666 1.00 53.59 81 THR A C 1
ATOM 572 O O . THR A 1 81 ? -14.039 2.411 -4.391 1.00 53.59 81 THR A O 1
#

pLDDT: mean 88.38, std 15.3, range [53.03, 98.62]

InterPro domains:
  IPR010829 Eliciting plant response-like/Cerato-platanin [PF07249] (19-77)
  IPR010829 Eliciting plant response-like/Cerato-platanin [cd22778] (23-77)
  IPR036908 RlpA-like domain superfamily [G3DSA:2.40.40.10] (11-78)

Organism: Colletotrichum graminicola (NCBI:txid31870)

Sequence (81 aa):
MQLSSLVTFLSSVAAAAAVSVSYDTGYDDASRSMTAVSCSDGVNGLITKYGWQNQGQVAGFPHIGGADVVGGWNSPNGEGT

Radius of gyration: 19.9 Å; chains: 1; bounding box: 54×34×40 Å